Protein AF-A0A9E1KHJ6-F1 (afdb_monomer)

Sequence (85 aa):
RLWFAPGSLAEQHRLEQQIDQQTAINRQLRERNAVLEREVLELQNGNAGVEQRAREQLGLIREGETFYQVLEEDIDTTPASSEAQ

pLDDT: mean 77.77, std 14.78, range [41.59, 97.69]

Radius of gyration: 33.63 Å; Cα contacts (8 Å, |Δi|>4): 15; chains: 1; bounding box: 85×41×82 Å

Secondary structure (DSSP, 8-state):
--SSSTT-HHHHHHHHHHHHHHHHHHHHHHHHHHHHHHHHHHHHHHHHHHHHHHHHHH----TT---------------------

Foldseek 3Di:
DQCPDVVGPVVVVVVVVVVVVVVVVVVVVVVVVVVVVVVVVCVVVVVVVVVVCCCVPVVDDDPPDDDDDDDDPPPPPPPDDDDDD

Structure (mmCIF, N/CA/C/O backbone):
data_AF-A0A9E1KHJ6-F1
#
_entry.id   AF-A0A9E1KHJ6-F1
#
loop_
_atom_site.group_PDB
_atom_site.id
_atom_site.type_symbol
_atom_site.label_atom_id
_atom_site.label_alt_id
_atom_site.label_comp_id
_atom_site.label_asym_id
_atom_site.label_entity_id
_atom_site.label_seq_id
_atom_site.pdbx_PDB_ins_code
_atom_site.Cartn_x
_atom_site.Cartn_y
_atom_site.Cartn_z
_atom_site.occupancy
_atom_site.B_iso_or_equiv
_atom_site.auth_seq_id
_atom_site.auth_comp_id
_atom_site.auth_asym_id
_atom_site.auth_atom_id
_atom_site.pdbx_PDB_model_num
ATOM 1 N N . ARG A 1 1 ? 27.736 0.492 -39.184 1.00 54.81 1 ARG A N 1
ATOM 2 C CA . ARG A 1 1 ? 27.768 -0.279 -37.914 1.00 54.81 1 ARG A CA 1
ATOM 3 C C . ARG A 1 1 ? 26.685 0.291 -36.991 1.00 54.81 1 ARG A C 1
ATOM 5 O O . ARG A 1 1 ? 26.984 1.150 -36.184 1.00 54.81 1 ARG A O 1
ATOM 12 N N . LEU A 1 2 ? 25.421 -0.103 -37.197 1.00 62.09 2 LEU A N 1
ATOM 13 C CA . LEU A 1 2 ? 24.221 0.492 -36.560 1.00 62.09 2 LEU A CA 1
ATOM 14 C C . LEU A 1 2 ? 23.630 -0.357 -35.420 1.00 62.09 2 LEU A C 1
ATOM 16 O O . LEU A 1 2 ? 22.618 0.010 -34.844 1.00 62.09 2 LEU A O 1
ATOM 20 N N . TRP A 1 3 ? 24.249 -1.496 -35.108 1.00 62.06 3 TRP A N 1
ATOM 21 C CA . TRP A 1 3 ? 23.654 -2.529 -34.253 1.00 62.06 3 TRP A CA 1
ATOM 22 C C . TRP A 1 3 ? 24.035 -2.411 -32.772 1.00 62.06 3 TRP A C 1
ATOM 24 O O . TRP A 1 3 ? 23.382 -3.010 -31.933 1.00 62.06 3 TRP A O 1
ATOM 34 N N . PHE A 1 4 ? 25.080 -1.641 -32.449 1.00 67.19 4 PHE A N 1
ATOM 35 C CA . PHE A 1 4 ? 25.631 -1.547 -31.087 1.00 67.19 4 PHE A CA 1
ATOM 36 C C . PHE A 1 4 ? 25.960 -0.105 -30.670 1.00 67.19 4 PHE A C 1
ATOM 38 O O . PHE A 1 4 ? 26.758 0.113 -29.764 1.00 67.19 4 PHE A O 1
ATOM 45 N N . ALA A 1 5 ? 25.410 0.892 -31.369 1.00 72.50 5 ALA A N 1
ATOM 46 C CA . ALA A 1 5 ? 25.608 2.294 -31.014 1.00 72.50 5 ALA A CA 1
ATOM 47 C C . ALA A 1 5 ? 24.548 2.745 -29.985 1.00 72.50 5 ALA A C 1
ATOM 49 O O . ALA A 1 5 ? 23.422 2.238 -30.019 1.00 72.50 5 ALA A O 1
ATOM 50 N N . PRO A 1 6 ? 24.863 3.703 -29.097 1.00 64.56 6 PRO A N 1
ATOM 51 C CA . PRO A 1 6 ? 23.860 4.384 -28.279 1.00 64.56 6 PRO A CA 1
ATOM 52 C C . PRO A 1 6 ? 22.749 4.960 -29.170 1.00 64.56 6 PRO A C 1
ATOM 54 O O . PRO A 1 6 ? 23.045 5.578 -30.191 1.00 64.56 6 PRO A O 1
ATOM 57 N N . GLY A 1 7 ? 21.482 4.710 -28.825 1.00 69.69 7 GLY A N 1
ATOM 58 C CA . GLY A 1 7 ? 20.333 5.079 -29.667 1.00 69.69 7 GLY A CA 1
ATOM 59 C C . GLY A 1 7 ? 20.100 4.169 -30.883 1.00 69.69 7 GLY A C 1
ATOM 60 O O . GLY A 1 7 ? 19.356 4.533 -31.789 1.00 69.69 7 GLY A O 1
ATOM 61 N N . SER A 1 8 ? 20.739 2.996 -30.940 1.00 81.50 8 SER A N 1
ATOM 62 C CA . SER A 1 8 ? 20.454 1.990 -31.971 1.00 81.50 8 SER A CA 1
ATOM 63 C C . SER A 1 8 ? 19.096 1.311 -31.772 1.00 81.50 8 SER A C 1
ATOM 65 O O . SER A 1 8 ? 18.576 1.227 -30.661 1.00 81.50 8 SER A O 1
ATOM 67 N N . LEU A 1 9 ? 18.567 0.735 -32.857 1.00 82.94 9 LEU A N 1
ATOM 68 C CA . LEU A 1 9 ? 17.330 -0.057 -32.854 1.00 82.94 9 LEU A CA 1
ATOM 69 C C . LEU A 1 9 ? 17.355 -1.211 -31.834 1.00 82.94 9 LEU A C 1
ATOM 71 O O . LEU A 1 9 ? 16.329 -1.528 -31.241 1.00 82.94 9 LEU A O 1
ATOM 75 N N . ALA A 1 10 ? 18.523 -1.818 -31.598 1.00 85.31 10 ALA A N 1
ATOM 76 C CA . ALA A 1 10 ? 18.676 -2.888 -30.611 1.00 85.31 10 ALA A CA 1
ATOM 77 C C . ALA A 1 10 ? 18.493 -2.381 -29.171 1.00 85.31 10 ALA A C 1
ATOM 79 O O . ALA A 1 10 ? 17.872 -3.055 -28.352 1.00 85.31 10 ALA A O 1
ATOM 80 N N . GLU A 1 11 ? 18.998 -1.182 -28.871 1.00 85.69 11 GLU A N 1
ATOM 81 C CA . GLU A 1 11 ? 18.841 -0.567 -27.552 1.00 85.69 11 GLU A CA 1
ATOM 82 C C . GLU A 1 11 ? 17.399 -0.115 -27.312 1.00 85.69 11 GLU A C 1
ATOM 84 O O . GLU A 1 11 ? 16.864 -0.341 -26.229 1.00 85.69 11 GLU A O 1
ATOM 89 N N . GLN A 1 12 ? 16.738 0.442 -28.331 1.00 87.88 12 GLN A N 1
ATOM 90 C CA . GLN A 1 12 ? 15.314 0.770 -28.248 1.00 87.88 12 GLN A CA 1
ATOM 91 C C . GLN A 1 12 ? 14.481 -0.481 -27.943 1.00 87.88 12 GLN A C 1
ATOM 93 O O . GLN A 1 12 ? 13.691 -0.468 -27.003 1.00 87.88 12 GLN A O 1
ATOM 98 N N . HIS A 1 13 ? 14.712 -1.579 -28.666 1.00 88.62 13 HIS A N 1
ATOM 99 C CA . HIS A 1 13 ? 13.980 -2.823 -28.437 1.00 88.62 13 HIS A CA 1
ATOM 100 C C . HIS A 1 13 ? 14.229 -3.400 -27.034 1.00 88.62 13 HIS A C 1
ATOM 102 O O . HIS A 1 13 ? 13.311 -3.895 -26.383 1.00 88.62 13 HIS A O 1
ATOM 108 N N . ARG A 1 14 ? 15.462 -3.296 -26.520 1.00 90.31 14 ARG A N 1
ATOM 109 C CA . ARG A 1 14 ? 15.796 -3.693 -25.144 1.00 90.31 14 ARG A CA 1
ATOM 110 C C . ARG A 1 14 ? 15.032 -2.861 -24.109 1.00 90.31 14 ARG A C 1
ATOM 112 O O . ARG A 1 14 ? 14.537 -3.415 -23.130 1.00 90.31 14 ARG A O 1
ATOM 119 N N . LEU A 1 15 ? 14.951 -1.546 -24.309 1.00 91.31 15 LEU A N 1
ATOM 120 C CA . LEU A 1 15 ? 14.227 -0.639 -23.417 1.00 91.31 15 LEU A CA 1
ATOM 121 C C . LEU A 1 15 ? 12.713 -0.876 -23.474 1.00 91.31 15 LEU A C 1
ATOM 123 O O . LEU A 1 15 ? 12.075 -0.907 -22.426 1.00 91.31 15 LEU A O 1
ATOM 127 N N . GLU A 1 16 ? 12.150 -1.116 -24.659 1.00 93.88 16 GLU A N 1
ATOM 128 C CA . GLU A 1 16 ? 10.744 -1.509 -24.829 1.00 93.88 16 GLU A CA 1
ATOM 129 C C . GLU A 1 16 ? 10.429 -2.783 -24.033 1.00 93.88 16 GLU A C 1
ATOM 131 O O . GLU A 1 16 ? 9.499 -2.796 -23.230 1.00 93.88 16 GLU A O 1
ATOM 136 N N . GLN A 1 17 ? 11.275 -3.814 -24.136 1.00 94.69 17 GLN A N 1
ATOM 137 C CA . GLN A 1 17 ? 11.109 -5.039 -23.348 1.00 94.69 17 GLN A CA 1
ATOM 138 C C . GLN A 1 17 ? 11.171 -4.791 -21.832 1.00 94.69 17 GLN A C 1
ATOM 140 O O . GLN A 1 17 ? 10.430 -5.415 -21.072 1.00 94.69 17 GLN A O 1
ATOM 145 N N . GLN A 1 18 ? 12.030 -3.878 -21.367 1.00 95.38 18 GLN A N 1
ATOM 146 C CA . GLN A 1 18 ? 12.093 -3.507 -19.948 1.00 95.38 18 GLN A CA 1
ATOM 147 C C . GLN A 1 18 ? 10.842 -2.762 -19.488 1.00 95.38 18 GLN A C 1
ATOM 149 O O . GLN A 1 18 ? 10.346 -3.019 -18.390 1.00 95.38 18 GLN A O 1
ATOM 154 N N . ILE A 1 19 ? 10.311 -1.868 -20.324 1.00 97.06 19 ILE A N 1
ATOM 155 C CA . ILE A 1 19 ? 9.056 -1.162 -20.054 1.00 97.06 19 ILE A CA 1
ATOM 156 C C . ILE A 1 19 ? 7.905 -2.160 -19.947 1.00 97.06 19 ILE A C 1
ATOM 158 O O . ILE A 1 19 ? 7.109 -2.058 -19.012 1.00 97.06 19 ILE A O 1
ATOM 162 N N . ASP A 1 20 ? 7.830 -3.142 -20.842 1.00 97.19 20 ASP A N 1
ATOM 163 C CA . ASP A 1 20 ? 6.774 -4.154 -20.825 1.00 97.19 20 ASP A CA 1
ATOM 164 C C . ASP A 1 20 ? 6.844 -5.022 -19.565 1.00 97.19 20 ASP A C 1
ATOM 166 O O . ASP A 1 20 ? 5.835 -5.217 -18.877 1.00 97.19 20 ASP A O 1
ATOM 170 N N . GLN A 1 21 ? 8.046 -5.477 -19.199 1.00 97.25 21 GLN A N 1
ATOM 171 C CA . GLN A 1 21 ? 8.278 -6.224 -17.961 1.00 97.25 21 GLN A CA 1
ATOM 172 C C . GLN A 1 21 ? 7.888 -5.404 -16.728 1.00 97.25 21 GLN A C 1
ATOM 174 O O . GLN A 1 21 ? 7.139 -5.880 -15.871 1.00 97.25 21 GLN A O 1
ATOM 179 N N . GLN A 1 22 ? 8.335 -4.150 -16.647 1.00 96.12 22 GLN A N 1
ATOM 180 C CA . GLN A 1 22 ? 8.043 -3.298 -15.499 1.00 96.12 22 GLN A CA 1
ATOM 181 C C . GLN A 1 22 ? 6.555 -2.939 -15.425 1.00 96.12 22 GLN A C 1
ATOM 183 O O . GLN A 1 22 ? 5.978 -2.895 -14.338 1.00 96.12 22 GLN A O 1
ATOM 188 N N . THR A 1 23 ? 5.903 -2.736 -16.569 1.00 97.25 23 THR A N 1
ATOM 189 C CA . THR A 1 23 ? 4.455 -2.521 -16.658 1.00 97.25 23 THR A CA 1
ATOM 190 C C . THR A 1 23 ? 3.677 -3.729 -16.143 1.00 97.25 23 THR A C 1
ATOM 192 O O . THR A 1 23 ? 2.695 -3.557 -15.417 1.00 97.25 23 THR A O 1
ATOM 195 N N . ALA A 1 24 ? 4.106 -4.949 -16.476 1.00 97.25 24 ALA A N 1
ATOM 196 C CA . ALA A 1 24 ? 3.487 -6.171 -15.971 1.00 97.25 24 ALA A CA 1
ATOM 197 C C . ALA A 1 24 ? 3.629 -6.293 -14.444 1.00 97.25 24 ALA A C 1
ATOM 199 O O . ALA A 1 24 ? 2.633 -6.507 -13.752 1.00 97.25 24 ALA A O 1
ATOM 200 N N . ILE A 1 25 ? 4.832 -6.058 -13.910 1.00 97.12 25 ILE A N 1
ATOM 201 C CA . ILE A 1 25 ? 5.095 -6.077 -12.462 1.00 97.12 25 ILE A CA 1
ATOM 202 C C . ILE A 1 25 ? 4.242 -5.025 -11.744 1.00 97.12 25 ILE A C 1
ATOM 204 O O . ILE A 1 25 ? 3.561 -5.325 -10.764 1.00 97.12 25 ILE A O 1
ATOM 208 N N . ASN A 1 26 ? 4.226 -3.793 -12.256 1.00 97.69 26 ASN A N 1
ATOM 209 C CA . ASN A 1 26 ? 3.452 -2.702 -11.669 1.00 97.69 26 ASN A CA 1
ATOM 210 C C . ASN A 1 26 ? 1.950 -3.011 -11.646 1.00 97.69 26 ASN A C 1
ATOM 212 O O . ASN A 1 26 ? 1.267 -2.638 -10.695 1.00 97.69 26 ASN A O 1
ATOM 216 N N . ARG A 1 27 ? 1.425 -3.697 -12.667 1.00 97.19 27 ARG A N 1
ATOM 217 C CA . ARG A 1 27 ? 0.021 -4.125 -12.708 1.00 97.19 27 ARG A CA 1
ATOM 218 C C . ARG A 1 27 ? -0.296 -5.106 -11.584 1.00 97.19 27 ARG A C 1
ATOM 220 O O . ARG A 1 27 ? -1.226 -4.861 -10.825 1.00 97.19 27 ARG A O 1
ATOM 227 N N . GLN A 1 28 ? 0.527 -6.140 -11.423 1.00 97.00 28 GLN A N 1
ATOM 228 C CA . GLN A 1 28 ? 0.358 -7.131 -10.361 1.00 97.00 28 GLN A CA 1
ATOM 229 C C . GLN A 1 28 ? 0.441 -6.494 -8.963 1.00 97.00 28 GLN A C 1
ATOM 231 O O . GLN A 1 28 ? -0.341 -6.821 -8.071 1.00 97.00 28 GLN A O 1
ATOM 236 N N . LEU A 1 29 ? 1.368 -5.551 -8.766 1.00 96.50 29 LEU A N 1
ATOM 237 C CA . LEU A 1 29 ? 1.484 -4.816 -7.504 1.00 96.50 29 LEU A CA 1
ATOM 238 C C . LEU A 1 29 ? 0.246 -3.960 -7.221 1.00 96.50 29 LEU A C 1
ATOM 240 O O . LEU A 1 29 ? -0.228 -3.945 -6.088 1.00 96.50 29 LEU A O 1
ATOM 244 N N . ARG A 1 30 ? -0.309 -3.285 -8.235 1.00 95.88 30 ARG A N 1
ATOM 245 C CA . ARG A 1 30 ? -1.544 -2.498 -8.084 1.00 95.88 30 ARG A CA 1
ATOM 246 C C . ARG A 1 30 ? -2.735 -3.370 -7.712 1.00 95.88 30 ARG A C 1
ATOM 248 O O . ARG A 1 30 ? -3.484 -2.996 -6.820 1.00 95.88 30 ARG A O 1
ATOM 255 N N . GLU A 1 31 ? -2.889 -4.526 -8.349 1.00 95.69 31 GLU A N 1
ATOM 256 C CA . GLU A 1 31 ? -3.954 -5.480 -8.017 1.00 95.69 31 GLU A CA 1
ATOM 257 C C . GLU A 1 31 ? -3.846 -5.944 -6.562 1.00 95.69 31 GLU A C 1
ATOM 259 O O . GLU A 1 31 ? -4.827 -5.910 -5.821 1.00 95.69 31 GLU A O 1
ATOM 264 N N . ARG A 1 32 ? -2.636 -6.299 -6.116 1.00 93.81 32 ARG A N 1
ATOM 265 C CA . ARG A 1 32 ? -2.390 -6.692 -4.726 1.00 93.81 32 ARG A CA 1
ATOM 266 C C . ARG A 1 32 ? -2.665 -5.550 -3.745 1.00 93.81 32 ARG A C 1
ATOM 268 O O . ARG A 1 32 ? -3.298 -5.783 -2.719 1.00 93.81 32 ARG A O 1
ATOM 275 N N . ASN A 1 33 ? -2.223 -4.334 -4.054 1.00 95.31 33 ASN A N 1
ATOM 276 C CA . ASN A 1 33 ? -2.490 -3.167 -3.213 1.00 95.31 33 ASN A CA 1
ATOM 277 C C . ASN A 1 33 ? -3.991 -2.885 -3.110 1.00 95.31 33 ASN A C 1
ATOM 279 O O . ASN A 1 33 ? -4.473 -2.662 -2.010 1.00 95.31 33 ASN A O 1
ATOM 283 N N . ALA A 1 34 ? -4.747 -2.996 -4.205 1.00 93.75 34 ALA A N 1
ATOM 284 C CA . ALA A 1 34 ? -6.197 -2.814 -4.179 1.00 93.75 34 ALA A CA 1
ATOM 285 C C . ALA A 1 34 ? -6.918 -3.857 -3.303 1.00 93.75 34 ALA A C 1
ATOM 287 O O . ALA A 1 34 ? -7.963 -3.571 -2.720 1.00 93.75 34 ALA A O 1
ATOM 288 N N . VAL A 1 35 ? -6.390 -5.081 -3.191 1.00 93.44 35 VAL A N 1
ATOM 289 C CA . VAL A 1 35 ? -6.908 -6.074 -2.234 1.00 93.44 35 VAL A CA 1
ATOM 290 C C . VAL A 1 35 ? -6.577 -5.663 -0.800 1.00 93.44 35 VAL A C 1
ATOM 292 O O . VAL A 1 35 ? -7.486 -5.591 0.022 1.00 93.44 35 VAL A O 1
ATOM 295 N N . LEU A 1 36 ? -5.316 -5.327 -0.523 1.00 86.25 36 LEU A N 1
ATOM 296 C CA . LEU A 1 36 ? -4.862 -4.933 0.815 1.00 86.25 36 LEU A CA 1
ATOM 297 C C . LEU A 1 36 ? -5.562 -3.668 1.326 1.00 86.25 36 LEU A C 1
ATOM 299 O O . LEU A 1 36 ? -5.928 -3.599 2.492 1.00 86.25 36 LEU A O 1
ATOM 303 N N . GLU A 1 37 ? -5.786 -2.676 0.467 1.00 88.31 37 GLU A N 1
ATOM 304 C CA . GLU A 1 37 ? -6.520 -1.457 0.818 1.00 88.31 37 GLU A CA 1
ATOM 305 C C . GLU A 1 37 ? -7.951 -1.774 1.253 1.00 88.31 37 GLU A C 1
ATOM 307 O O . GLU A 1 37 ? -8.426 -1.224 2.246 1.00 88.31 37 GLU A O 1
ATOM 312 N N . ARG A 1 38 ? -8.628 -2.702 0.564 1.00 88.56 38 ARG A N 1
ATOM 313 C CA . ARG A 1 38 ? -9.964 -3.155 0.973 1.00 88.56 38 ARG A CA 1
ATOM 314 C C . ARG A 1 38 ? -9.934 -3.871 2.316 1.00 88.5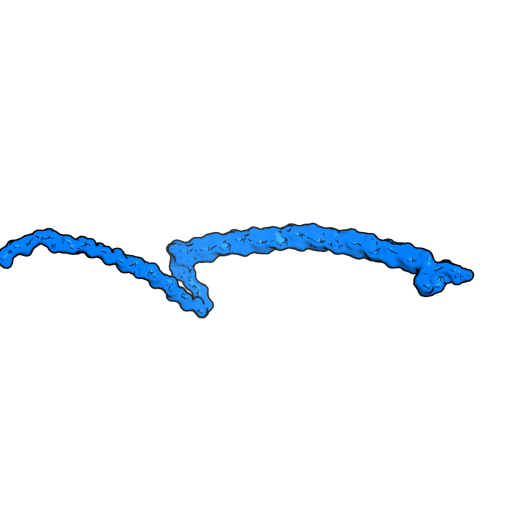6 38 ARG A C 1
ATOM 316 O O . ARG A 1 38 ? -10.787 -3.585 3.146 1.00 88.56 38 ARG A O 1
ATOM 323 N N . GLU A 1 39 ? -8.961 -4.751 2.543 1.00 80.19 39 GLU A N 1
ATOM 324 C CA . GLU A 1 39 ? -8.802 -5.445 3.829 1.00 80.19 39 GLU A CA 1
ATOM 325 C C . GLU A 1 39 ? -8.552 -4.452 4.971 1.00 80.19 39 GLU A C 1
ATOM 327 O O . GLU A 1 39 ? -9.172 -4.542 6.028 1.00 80.19 39 GLU A O 1
ATOM 332 N N . VAL A 1 40 ? -7.694 -3.452 4.751 1.00 84.75 40 VAL A N 1
ATOM 333 C CA . VAL A 1 40 ? -7.435 -2.392 5.733 1.00 84.75 40 VAL A CA 1
ATOM 334 C C . VAL A 1 40 ? -8.703 -1.590 6.021 1.00 84.75 40 VAL A C 1
ATOM 336 O O . VAL A 1 40 ? -9.006 -1.341 7.187 1.00 84.75 40 VAL A O 1
ATOM 339 N N . LEU A 1 41 ? -9.463 -1.212 4.992 1.00 79.69 41 LEU A N 1
ATOM 340 C CA . LEU A 1 41 ? -10.732 -0.502 5.161 1.00 79.69 41 LEU A CA 1
ATOM 341 C C . LEU A 1 41 ? -11.765 -1.350 5.910 1.00 79.69 41 LEU A C 1
ATOM 343 O O . LEU A 1 41 ? -12.458 -0.838 6.784 1.00 79.69 41 LEU A O 1
ATOM 347 N N . GLU A 1 42 ? -11.868 -2.642 5.607 1.00 81.31 42 GLU A N 1
ATOM 348 C CA . GLU A 1 42 ? -12.758 -3.567 6.312 1.00 81.31 42 GLU A CA 1
ATOM 349 C C . GLU A 1 42 ? -12.387 -3.681 7.795 1.00 81.31 42 GLU A C 1
ATOM 351 O O . GLU A 1 42 ? -13.260 -3.554 8.651 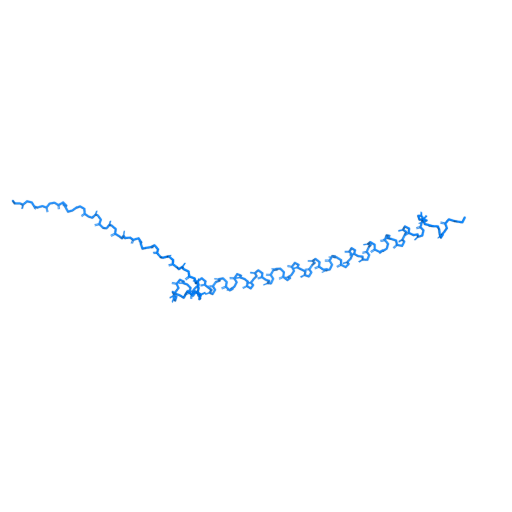1.00 81.31 42 GLU A O 1
ATOM 356 N N . LEU A 1 43 ? -11.098 -3.825 8.115 1.00 75.00 43 LEU A N 1
ATOM 357 C CA . LEU A 1 43 ? -10.612 -3.865 9.496 1.00 75.00 43 LEU A CA 1
ATOM 358 C C . LEU A 1 43 ? -10.876 -2.552 10.240 1.00 75.00 43 LEU A C 1
ATOM 360 O O . LEU A 1 43 ? -11.297 -2.572 11.396 1.00 75.00 43 LEU A O 1
ATOM 364 N N . GLN A 1 44 ? -10.655 -1.408 9.589 1.00 72.19 44 GLN A N 1
ATOM 365 C CA . GLN A 1 44 ? -10.934 -0.097 10.175 1.00 72.19 44 GLN A CA 1
ATOM 366 C C . GLN A 1 44 ? -12.428 0.087 10.448 1.00 72.19 44 GLN A C 1
ATOM 368 O O . GLN A 1 44 ? -12.793 0.494 11.546 1.00 72.19 44 GLN A O 1
ATOM 373 N N . ASN A 1 45 ? -13.292 -0.266 9.497 1.00 74.12 45 ASN A N 1
ATOM 374 C CA . ASN A 1 45 ? -14.743 -0.146 9.647 1.00 74.12 45 ASN A CA 1
ATOM 375 C C . ASN A 1 45 ? -15.309 -1.151 10.664 1.00 74.12 45 ASN A C 1
ATOM 377 O O . ASN A 1 45 ? -16.170 -0.801 11.472 1.00 74.12 45 ASN A O 1
ATOM 381 N N . GLY A 1 46 ? -14.802 -2.386 10.669 1.00 68.88 46 GLY A N 1
ATOM 382 C CA . GLY A 1 46 ? -15.160 -3.408 11.652 1.00 68.88 46 GLY A CA 1
ATOM 383 C C . GLY A 1 46 ? -14.783 -2.993 13.075 1.00 68.88 46 GLY A C 1
ATOM 384 O O . GLY A 1 46 ? -15.592 -3.130 13.993 1.00 68.88 46 GLY A O 1
ATOM 385 N N . ASN A 1 47 ? -13.598 -2.401 13.253 1.00 68.12 47 ASN A N 1
ATOM 386 C CA . ASN A 1 47 ? -13.159 -1.871 14.544 1.00 68.12 47 ASN A CA 1
ATOM 387 C C . ASN A 1 47 ? -13.883 -0.577 14.933 1.00 68.12 47 ASN A C 1
ATOM 389 O O . ASN A 1 47 ? -14.191 -0.398 16.110 1.00 68.12 47 ASN A O 1
ATOM 393 N N . ALA A 1 48 ? -14.215 0.290 13.973 1.00 65.50 48 ALA A N 1
ATOM 394 C CA . ALA A 1 48 ? -15.012 1.487 14.228 1.00 65.50 48 ALA A CA 1
ATOM 395 C C . ALA A 1 48 ? -16.382 1.122 14.818 1.00 65.50 48 ALA A C 1
ATOM 397 O O . ALA A 1 48 ? -16.828 1.765 15.761 1.00 65.50 48 ALA A O 1
ATOM 398 N N . GLY A 1 49 ? -17.008 0.034 14.356 1.00 65.75 49 GLY A N 1
ATOM 399 C CA . GLY A 1 49 ? -18.249 -0.471 14.951 1.00 65.75 49 GLY A CA 1
ATOM 400 C C . GLY A 1 49 ? -18.098 -0.939 16.406 1.00 65.75 49 GLY A C 1
ATOM 401 O O . GLY A 1 49 ? -19.023 -0.788 17.205 1.00 65.75 49 GLY A O 1
ATOM 402 N N . VAL A 1 50 ? -16.934 -1.482 16.775 1.00 70.94 50 VAL A N 1
ATOM 403 C CA . VAL A 1 50 ? -16.634 -1.888 18.159 1.00 70.94 50 VAL A CA 1
ATOM 404 C C . VAL A 1 50 ? -16.358 -0.671 19.040 1.00 70.94 50 VAL A C 1
ATOM 406 O O . VAL A 1 50 ? -16.886 -0.600 20.147 1.00 70.94 50 VAL A O 1
ATOM 409 N N . GLU A 1 51 ? -15.588 0.302 18.553 1.00 75.56 51 GLU A N 1
ATOM 410 C CA . GLU A 1 51 ? -15.308 1.547 19.275 1.00 75.56 51 GLU A CA 1
ATOM 411 C C . GLU A 1 51 ? -16.575 2.389 19.470 1.00 75.56 51 GLU A C 1
ATOM 413 O O . GLU A 1 51 ? -16.839 2.831 20.586 1.00 75.56 51 GLU A O 1
ATOM 418 N N . GLN A 1 52 ? -17.399 2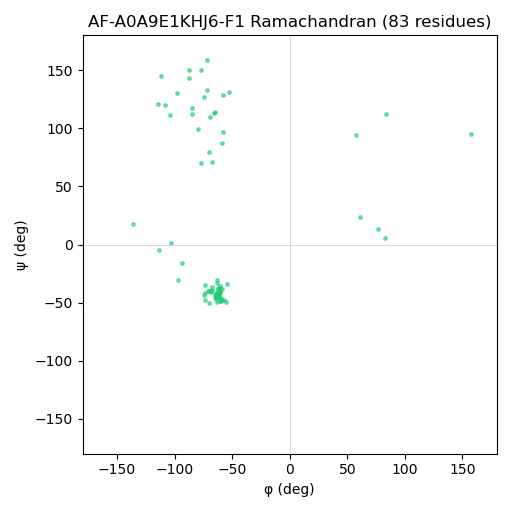.546 18.430 1.00 71.44 52 GLN A N 1
ATOM 419 C CA . GLN A 1 52 ? -18.695 3.225 18.510 1.00 71.44 52 GLN A CA 1
ATOM 420 C C . GLN A 1 52 ? -19.568 2.584 19.595 1.00 71.44 52 GLN A C 1
ATOM 422 O O . GLN A 1 52 ? -20.054 3.271 20.489 1.00 71.44 52 GLN A O 1
ATOM 427 N N . ARG A 1 53 ? -19.691 1.247 19.586 1.00 68.50 53 ARG A N 1
ATOM 428 C CA . ARG A 1 53 ? -20.460 0.506 20.594 1.00 68.50 53 ARG A CA 1
ATOM 429 C C . ARG A 1 53 ? -19.885 0.674 22.002 1.00 68.50 53 ARG A C 1
ATOM 431 O O . ARG A 1 53 ? -20.643 0.846 22.949 1.00 68.50 53 ARG A O 1
ATOM 438 N N . ALA A 1 54 ? -18.564 0.632 22.153 1.00 79.19 54 ALA A N 1
ATOM 439 C CA . ALA A 1 54 ? -17.889 0.849 23.431 1.00 79.19 54 ALA A CA 1
ATOM 440 C C . ALA A 1 54 ? -18.141 2.262 23.990 1.00 79.19 54 ALA A C 1
ATOM 442 O O . ALA A 1 54 ? -18.351 2.421 25.192 1.00 79.19 54 ALA A O 1
ATOM 443 N N . ARG A 1 55 ? -18.171 3.278 23.124 1.00 81.19 55 ARG A N 1
ATOM 444 C CA . ARG A 1 55 ? -18.437 4.670 23.508 1.00 81.19 55 ARG A CA 1
ATOM 445 C C . ARG A 1 55 ? -19.908 4.903 23.840 1.00 81.19 55 ARG A C 1
ATOM 447 O O . ARG A 1 55 ? -20.208 5.457 24.890 1.00 81.19 55 ARG A O 1
ATOM 454 N N . GLU A 1 56 ? -20.818 4.438 22.988 1.00 73.56 56 GLU A N 1
ATOM 455 C CA . GLU A 1 56 ? -22.261 4.656 23.144 1.00 73.56 56 GLU A CA 1
ATOM 456 C C . GLU A 1 56 ? -22.881 3.811 24.261 1.00 73.56 56 GLU A C 1
ATOM 458 O O . GLU A 1 56 ? -23.728 4.300 25.002 1.00 73.56 56 GLU A O 1
ATOM 463 N N . GLN A 1 57 ? -22.487 2.539 24.387 1.00 69.00 57 GLN A N 1
ATOM 464 C CA . GLN A 1 57 ? -23.152 1.604 25.304 1.00 69.00 57 GLN A CA 1
ATOM 465 C C . GLN A 1 57 ? -22.443 1.469 26.648 1.00 69.00 57 GLN A C 1
ATOM 467 O O . GLN A 1 57 ? -23.091 1.181 27.650 1.00 69.00 57 GLN A O 1
ATOM 472 N N . LEU A 1 58 ? -21.118 1.627 26.673 1.00 73.81 58 LEU A N 1
ATOM 473 C CA . LEU A 1 58 ? -20.310 1.395 27.873 1.00 73.81 58 LEU A CA 1
ATOM 474 C C . LEU A 1 58 ? -19.675 2.680 28.420 1.00 73.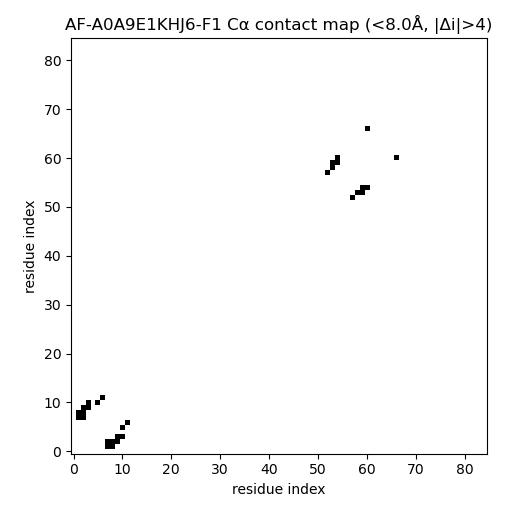81 58 LEU A C 1
ATOM 476 O O . LEU A 1 58 ? -19.039 2.628 29.470 1.00 73.81 58 LEU A O 1
ATOM 480 N N . GLY A 1 59 ? -19.827 3.819 27.732 1.00 76.38 59 GLY A N 1
ATOM 481 C CA . GLY A 1 59 ? -19.232 5.093 28.145 1.00 76.38 59 GLY A CA 1
ATOM 482 C C . GLY A 1 59 ? -17.702 5.054 28.207 1.00 76.38 59 GLY A C 1
ATOM 483 O O . GLY A 1 59 ? -17.095 5.805 28.968 1.00 76.38 59 GLY A O 1
ATOM 484 N N . LEU A 1 60 ? -17.070 4.144 27.458 1.00 80.19 60 LEU A N 1
ATOM 485 C CA . LEU A 1 60 ? -15.624 3.959 27.502 1.00 80.19 60 LEU A CA 1
ATOM 486 C C . LEU A 1 60 ? -14.921 5.112 26.779 1.00 80.19 60 LEU A C 1
ATOM 488 O O . LEU A 1 60 ? -15.197 5.394 25.613 1.00 80.19 60 LEU A O 1
ATOM 492 N N . ILE A 1 61 ? -13.983 5.746 27.482 1.00 79.25 61 ILE A N 1
ATOM 493 C CA . ILE A 1 61 ? -13.128 6.834 26.990 1.00 79.25 61 ILE A CA 1
ATOM 494 C C . ILE A 1 61 ? -11.677 6.355 26.894 1.00 79.25 61 ILE A C 1
ATOM 496 O O . ILE A 1 61 ? -11.228 5.544 27.707 1.00 79.25 61 ILE A O 1
ATOM 500 N N . ARG A 1 62 ? -10.932 6.827 25.889 1.00 79.12 62 ARG A N 1
ATOM 501 C CA . ARG A 1 62 ? -9.521 6.455 25.708 1.00 79.12 62 ARG A CA 1
ATOM 502 C C . ARG A 1 62 ? -8.636 7.218 26.706 1.00 79.1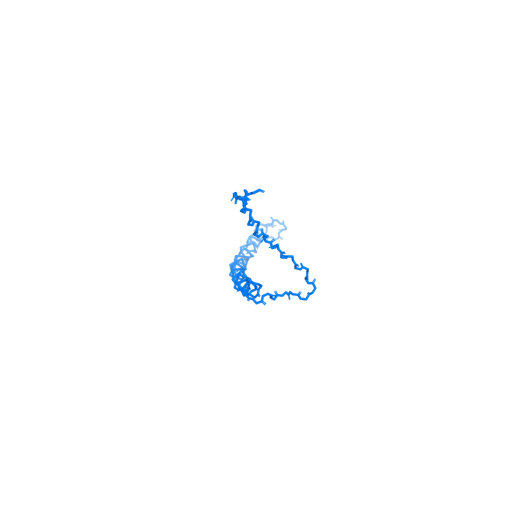2 62 ARG A C 1
ATOM 504 O O . ARG A 1 62 ? -8.949 8.345 27.087 1.00 79.12 62 ARG A O 1
ATOM 511 N N . GLU A 1 63 ? -7.509 6.632 27.116 1.00 82.69 63 GLU A N 1
ATOM 512 C CA . GLU A 1 63 ? -6.527 7.334 27.956 1.00 82.69 63 GLU A CA 1
ATOM 513 C C . GLU A 1 63 ? -6.024 8.613 27.261 1.00 82.69 63 GLU A C 1
ATOM 515 O O . GLU A 1 63 ? -5.601 8.578 26.105 1.00 82.69 63 GLU A O 1
ATOM 520 N N . GLY A 1 64 ? -6.082 9.748 27.968 1.00 84.44 64 GLY A N 1
ATOM 521 C CA . GLY A 1 64 ? -5.664 11.059 27.455 1.00 84.44 64 GLY A CA 1
ATOM 522 C C . GLY A 1 64 ? -6.704 11.806 26.607 1.00 84.44 64 GLY A C 1
ATOM 523 O O . GLY A 1 64 ? -6.390 12.864 26.066 1.00 84.44 64 GLY A O 1
ATOM 524 N N . GLU A 1 65 ? -7.929 11.294 26.481 1.00 82.75 65 GLU A N 1
ATOM 525 C CA . GLU A 1 65 ? -9.014 11.941 25.734 1.00 82.75 65 GLU A CA 1
ATOM 526 C C . GLU A 1 65 ? -9.815 12.926 26.611 1.00 82.75 65 GLU A C 1
ATOM 528 O O . GLU A 1 65 ? -10.050 12.675 27.791 1.00 82.75 65 GLU A O 1
ATOM 533 N N . THR A 1 66 ? -10.263 14.050 26.037 1.00 78.44 66 THR A N 1
ATOM 534 C CA . THR A 1 66 ? -11.227 14.967 26.676 1.00 78.44 66 THR A CA 1
ATOM 535 C C . THR A 1 66 ? -12.601 14.770 26.039 1.00 78.44 66 THR A C 1
ATOM 537 O O . THR A 1 66 ? -12.788 15.088 24.866 1.00 78.44 66 THR A O 1
ATOM 540 N N .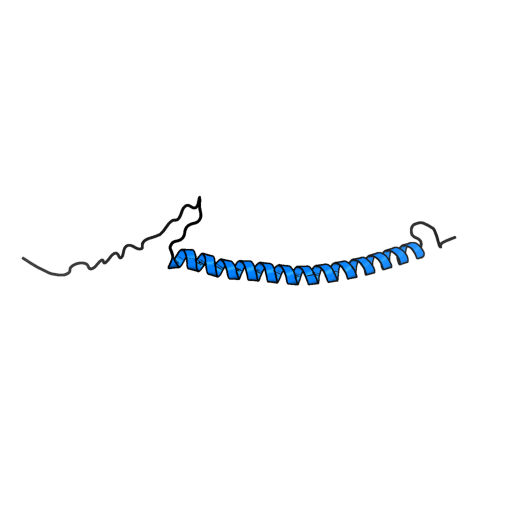 PHE A 1 67 ? -13.548 14.223 26.804 1.00 80.50 67 PHE A N 1
ATOM 541 C CA . PHE A 1 67 ? -14.900 13.899 26.347 1.00 80.50 67 PHE A CA 1
ATOM 542 C C . PHE A 1 67 ? -15.898 14.995 26.743 1.00 80.50 67 PHE A C 1
ATOM 544 O O . PHE A 1 67 ? -15.954 15.394 27.906 1.00 80.50 67 PHE A O 1
ATOM 551 N N . TYR A 1 68 ? -16.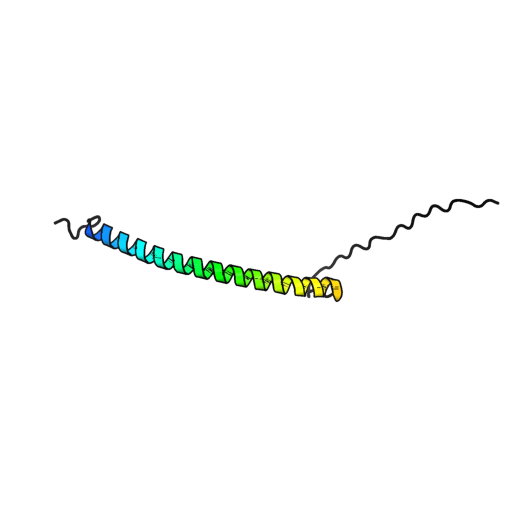704 15.455 25.783 1.00 78.75 68 TYR A N 1
ATOM 552 C CA . TYR A 1 68 ? -17.775 16.428 26.001 1.00 78.75 68 TYR A CA 1
ATOM 553 C C . TYR A 1 68 ? -19.125 15.761 25.737 1.00 78.75 68 TYR A C 1
ATOM 555 O O . TYR A 1 68 ? -19.374 15.296 24.626 1.00 78.75 68 TYR A O 1
ATOM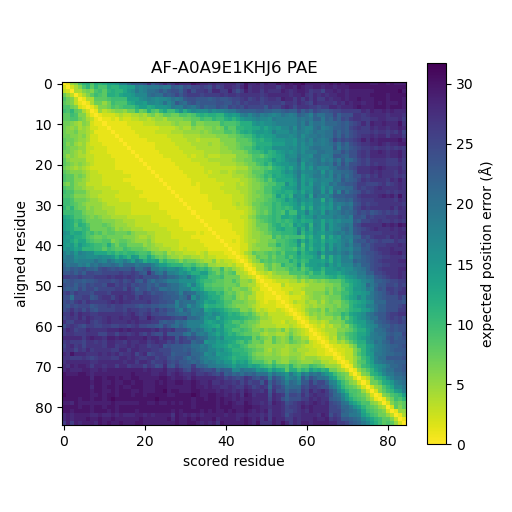 563 N N . GLN A 1 69 ? -20.002 15.742 26.740 1.00 73.50 69 GLN A N 1
ATOM 564 C CA . GLN A 1 69 ? -21.389 15.313 26.588 1.00 73.50 69 GLN A CA 1
ATOM 565 C C . GLN A 1 69 ? -22.293 16.539 26.679 1.00 73.50 69 GLN A C 1
ATOM 567 O O . GLN A 1 69 ? -22.289 17.242 27.688 1.00 73.50 69 GLN A O 1
ATOM 572 N N . VAL A 1 70 ? -23.050 16.802 25.617 1.00 79.44 70 VAL A N 1
ATOM 573 C CA . VAL A 1 70 ? -24.097 17.825 25.634 1.00 79.44 70 VAL A CA 1
ATOM 574 C C . VAL A 1 70 ? -25.344 17.163 26.205 1.00 79.44 70 VAL A C 1
ATOM 576 O O . VAL A 1 70 ? -25.887 16.244 25.598 1.00 79.44 70 VAL A O 1
ATOM 579 N N . LEU A 1 71 ? -25.753 17.585 27.398 1.00 79.12 71 LEU A N 1
ATOM 580 C CA . LEU A 1 71 ? -27.058 17.237 27.944 1.00 79.12 71 LEU A CA 1
ATOM 581 C C . LEU A 1 71 ? -28.047 18.256 27.378 1.00 79.12 71 LEU A C 1
ATOM 583 O O . LEU A 1 71 ? -27.885 19.455 27.606 1.00 79.12 71 LEU A O 1
ATOM 587 N N . GLU A 1 72 ? -29.028 17.797 26.604 1.00 72.19 72 GLU A N 1
ATOM 588 C CA . GLU A 1 72 ? -30.206 18.615 26.325 1.00 72.19 72 GLU A CA 1
ATOM 589 C C . GLU A 1 72 ? -30.971 18.717 27.647 1.00 72.19 72 GLU A C 1
ATOM 591 O O . GLU A 1 72 ? -31.470 17.722 28.169 1.00 72.19 72 GLU A O 1
ATOM 596 N N . GLU A 1 73 ? -30.974 19.902 28.258 1.00 67.69 73 GLU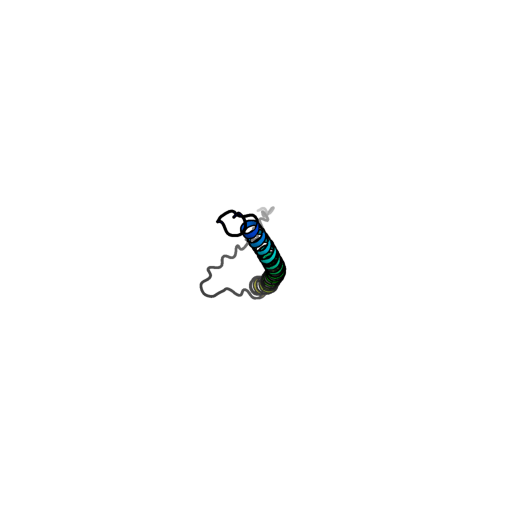 A N 1
ATOM 597 C CA . GLU A 1 73 ? -31.906 20.177 29.343 1.00 67.69 73 GLU A CA 1
ATOM 598 C C . GLU A 1 73 ? -33.303 20.150 28.723 1.00 67.69 73 GLU A C 1
ATOM 600 O O . GLU A 1 73 ? -33.624 21.002 27.890 1.00 67.69 73 GLU A O 1
ATOM 605 N N . ASP A 1 74 ? -34.116 19.160 29.107 1.00 63.03 74 ASP A N 1
ATOM 606 C CA . ASP A 1 74 ? -35.558 19.175 28.884 1.00 63.03 74 ASP A CA 1
ATOM 607 C C . ASP A 1 74 ? -36.102 20.424 29.583 1.00 63.03 74 ASP A C 1
ATOM 609 O O . ASP A 1 74 ? -36.469 20.416 30.760 1.00 63.03 74 ASP A O 1
ATOM 613 N N . ILE A 1 75 ? -36.096 21.544 28.864 1.00 59.41 75 ILE A N 1
ATOM 614 C CA . ILE A 1 75 ? -36.798 22.750 29.260 1.00 59.41 75 ILE A CA 1
ATOM 615 C C . ILE A 1 75 ? -38.285 22.455 29.108 1.00 59.41 75 ILE A C 1
ATOM 617 O O . ILE A 1 75 ? -38.928 22.836 28.128 1.00 59.41 75 ILE A O 1
ATOM 621 N N . ASP A 1 76 ? -38.827 21.756 30.104 1.00 58.19 76 ASP A N 1
ATOM 622 C CA . ASP A 1 76 ? -40.250 21.546 30.318 1.00 58.19 76 ASP A CA 1
ATOM 623 C C . ASP A 1 76 ? -40.874 22.900 30.687 1.00 58.19 76 ASP A C 1
ATOM 625 O O . ASP A 1 76 ? -41.209 23.224 31.827 1.00 58.19 76 ASP A O 1
ATOM 629 N N . THR A 1 77 ? -40.937 23.776 29.686 1.00 57.00 77 THR A N 1
ATOM 630 C CA . THR A 1 77 ? -41.637 25.051 29.735 1.00 57.00 77 THR A CA 1
ATOM 631 C C . THR A 1 77 ? -43.118 24.756 29.574 1.00 57.00 77 THR A C 1
ATOM 633 O O . THR A 1 77 ? -43.740 25.063 28.564 1.00 57.00 77 THR A O 1
ATOM 636 N N . THR A 1 78 ? -43.699 24.151 30.606 1.00 53.03 78 THR A N 1
ATOM 637 C CA . THR A 1 78 ? -45.128 24.274 30.862 1.00 53.03 78 THR A CA 1
ATOM 638 C C . THR A 1 78 ? -45.325 25.633 31.539 1.00 53.03 78 THR A C 1
ATOM 640 O O . THR A 1 78 ? -45.051 25.753 32.736 1.00 53.03 78 THR A O 1
ATOM 643 N N . PRO A 1 79 ? -45.750 26.706 30.837 1.00 53.69 79 PRO A N 1
ATOM 644 C CA . PRO A 1 79 ? -46.211 27.890 31.537 1.00 53.69 79 PRO A CA 1
ATOM 645 C C . PRO A 1 79 ? -47.470 27.476 32.296 1.00 53.69 79 PRO A C 1
ATOM 647 O O . PRO A 1 79 ? -48.478 27.114 31.691 1.00 53.69 79 PRO A O 1
ATOM 650 N N . ALA A 1 80 ? -47.395 27.488 33.625 1.00 54.81 80 ALA A N 1
ATOM 651 C CA . ALA A 1 80 ? -48.542 27.278 34.491 1.00 54.81 80 ALA A CA 1
ATOM 652 C C . ALA A 1 80 ? -49.611 28.335 34.172 1.00 54.81 80 ALA A C 1
ATOM 654 O O . ALA A 1 80 ? -49.560 29.475 34.632 1.00 54.81 80 ALA A O 1
ATOM 655 N N . SER A 1 81 ? -50.576 27.962 33.338 1.00 53.38 81 SER A N 1
ATOM 656 C CA . SER A 1 81 ? -51.860 28.633 33.268 1.00 53.38 81 SER A CA 1
ATOM 657 C C . SER A 1 81 ? -52.656 28.297 34.529 1.00 53.38 81 SER A C 1
ATOM 659 O O . SER A 1 81 ? -52.821 27.118 34.828 1.00 53.38 81 SER A O 1
ATOM 661 N N . SER A 1 82 ? -53.237 29.334 35.144 1.00 50.00 82 SER A N 1
ATOM 662 C CA . SER A 1 82 ? -54.380 29.294 36.074 1.00 50.00 82 SER A CA 1
ATOM 663 C C . SER A 1 82 ? -54.108 28.981 37.552 1.00 50.00 82 SER A C 1
ATOM 665 O O . SER A 1 82 ? -53.817 27.847 37.897 1.00 50.00 82 SER A O 1
ATOM 667 N N . GLU A 1 83 ? -54.322 29.996 38.404 1.00 41.59 83 GLU A N 1
ATOM 668 C CA . GLU A 1 83 ? -55.164 30.024 39.632 1.00 41.59 83 GLU A CA 1
ATOM 669 C C . GLU A 1 83 ? -54.643 31.160 40.543 1.00 41.59 83 GLU A C 1
ATOM 671 O O . GLU A 1 83 ? -53.562 31.076 41.109 1.00 41.59 83 GLU A O 1
ATOM 676 N N . ALA A 1 84 ? -55.199 32.375 40.499 1.00 42.09 84 ALA A N 1
ATOM 677 C CA . ALA A 1 84 ? -56.444 32.799 41.150 1.00 42.09 84 ALA A CA 1
ATOM 678 C C . ALA A 1 84 ? -56.436 32.602 42.678 1.00 42.09 84 ALA A C 1
ATOM 680 O O . ALA A 1 84 ? -56.820 31.538 43.159 1.00 42.09 84 ALA A O 1
ATOM 681 N N . GLN A 1 85 ? -56.071 33.664 43.409 1.00 41.94 85 GLN A N 1
ATOM 682 C CA . GLN A 1 85 ? -56.788 34.207 44.577 1.00 41.94 85 GLN A CA 1
ATOM 683 C C . GLN A 1 85 ? -56.177 35.542 45.010 1.00 41.94 85 GLN A C 1
ATOM 685 O O . GLN A 1 85 ? -54.937 35.609 45.152 1.00 41.94 85 GLN A O 1
#

Mean predicted aligned error: 15.63 Å

Solvent-accessible surface area (backbone atoms only — not comparable to full-atom values): 5414 Å² total; per-residue (Å²): 136,63,70,83,43,93,90,15,69,55,55,52,53,53,51,52,54,48,50,53,52,50,52,53,52,52,50,55,51,49,55,52,47,58,52,50,53,51,52,52,50,50,53,51,53,57,48,46,57,51,52,51,47,38,38,76,76,64,66,58,75,63,92,93,64,88,86,84,82,86,76,80,76,81,76,78,77,69,77,84,77,87,83,91,132